Protein AF-A0AAV4F5L4-F1 (afdb_monomer_lite)

Structure (mmCIF, N/CA/C/O backbone):
data_AF-A0AAV4F5L4-F1
#
_entry.id   AF-A0AAV4F5L4-F1
#
loop_
_atom_site.group_PDB
_atom_site.id
_atom_site.type_symbol
_atom_site.label_atom_id
_atom_site.label_alt_id
_atom_site.label_comp_id
_atom_site.label_asym_id
_atom_site.label_entity_id
_atom_site.label_seq_id
_atom_site.pdbx_PDB_ins_code
_atom_site.Cartn_x
_atom_site.Cartn_y
_atom_site.Cartn_z
_atom_site.occupancy
_atom_site.B_iso_or_equiv
_atom_site.auth_seq_id
_atom_site.auth_comp_id
_atom_site.auth_asym_id
_atom_site.auth_atom_id
_atom_site.pdbx_PDB_model_num
ATOM 1 N N . MET A 1 1 ? -28.031 -5.847 2.861 1.00 38.91 1 MET A N 1
ATOM 2 C CA . MET A 1 1 ? -27.731 -5.201 4.158 1.00 38.91 1 MET A CA 1
ATOM 3 C C . MET A 1 1 ? -26.477 -4.358 3.972 1.00 38.91 1 MET A C 1
ATOM 5 O O . MET A 1 1 ? -25.444 -4.968 3.729 1.00 38.91 1 MET A O 1
ATOM 9 N N . PRO A 1 2 ? -26.534 -3.014 3.981 1.00 54.62 2 PRO A N 1
ATOM 10 C CA . PRO A 1 2 ? -25.336 -2.192 3.871 1.00 54.62 2 PRO A CA 1
ATOM 11 C C . PRO A 1 2 ? -24.873 -1.777 5.274 1.00 54.62 2 PRO A C 1
ATOM 13 O O . PRO A 1 2 ? -25.541 -0.998 5.952 1.00 54.62 2 PRO A O 1
ATOM 16 N N . PHE A 1 3 ? -23.743 -2.319 5.728 1.00 52.06 3 PHE A N 1
ATOM 17 C CA . PHE A 1 3 ? -23.048 -1.826 6.916 1.00 52.06 3 PHE A CA 1
ATOM 18 C C . PHE A 1 3 ? -22.203 -0.619 6.500 1.00 52.06 3 PHE A C 1
ATOM 20 O O . PHE A 1 3 ? -21.009 -0.743 6.250 1.00 52.06 3 PHE A O 1
ATOM 27 N N . CYS A 1 4 ? -22.836 0.549 6.374 1.00 54.75 4 CYS A N 1
ATOM 28 C CA . CYS A 1 4 ? -22.118 1.811 6.201 1.00 54.75 4 CYS A CA 1
ATOM 29 C C . CYS A 1 4 ? -21.548 2.252 7.554 1.00 54.75 4 CYS A C 1
ATOM 31 O O . CYS A 1 4 ? -22.043 3.191 8.174 1.00 54.75 4 CYS A O 1
ATOM 33 N N . THR A 1 5 ? -20.531 1.544 8.043 1.00 62.25 5 THR A N 1
ATOM 34 C CA . THR A 1 5 ? -19.684 2.067 9.114 1.00 62.25 5 THR A CA 1
ATOM 35 C C . THR A 1 5 ? -18.778 3.104 8.460 1.00 62.25 5 THR A C 1
ATOM 37 O O . THR A 1 5 ? -17.782 2.751 7.844 1.00 62.25 5 THR A O 1
ATOM 40 N N . GLU A 1 6 ? -19.161 4.379 8.480 1.00 66.75 6 GLU A N 1
ATOM 41 C CA . GLU A 1 6 ? -18.331 5.444 7.913 1.00 66.75 6 GLU A CA 1
ATOM 42 C C . GLU A 1 6 ? -17.139 5.694 8.845 1.00 66.75 6 GLU A C 1
ATOM 44 O O . GLU A 1 6 ? -17.236 6.413 9.837 1.00 66.75 6 GLU A O 1
ATOM 49 N N . CYS A 1 7 ? -16.016 5.035 8.558 1.00 76.56 7 CYS A N 1
ATOM 50 C CA . CYS A 1 7 ? -14.742 5.348 9.189 1.00 76.56 7 CYS A CA 1
ATOM 51 C C . CYS A 1 7 ? -14.044 6.478 8.434 1.00 76.56 7 CYS A C 1
ATOM 53 O O . CYS A 1 7 ? -14.134 6.586 7.209 1.00 76.56 7 CYS A O 1
ATOM 55 N N . GLN A 1 8 ? -13.313 7.322 9.169 1.00 83.00 8 GLN A N 1
ATOM 56 C CA . GLN A 1 8 ? -12.436 8.309 8.547 1.00 83.00 8 GLN A CA 1
ATOM 57 C C . GLN A 1 8 ? -11.442 7.592 7.621 1.00 83.00 8 GLN A C 1
ATOM 59 O O . GLN A 1 8 ? -10.989 6.489 7.931 1.00 83.00 8 GLN A O 1
ATOM 64 N N . ARG A 1 9 ? -11.095 8.222 6.488 1.00 81.19 9 ARG A N 1
ATOM 65 C CA . ARG A 1 9 ? -10.133 7.651 5.531 1.00 81.19 9 ARG A CA 1
ATOM 66 C C . ARG A 1 9 ? -8.873 7.184 6.255 1.00 81.19 9 ARG A C 1
ATOM 68 O O . ARG A 1 9 ? -8.315 7.920 7.070 1.00 81.19 9 ARG A O 1
ATOM 75 N N . GLY A 1 10 ? -8.441 5.971 5.933 1.00 85.75 10 GLY A N 1
ATOM 76 C CA . GLY A 1 10 ? -7.297 5.334 6.568 1.00 85.75 10 GLY A CA 1
ATOM 77 C C . GLY A 1 10 ? -7.622 4.517 7.817 1.00 85.75 10 GLY A C 1
ATOM 78 O O . GLY A 1 10 ? -6.679 4.006 8.415 1.00 85.75 10 GLY A O 1
ATOM 79 N N . LEU A 1 11 ? -8.892 4.361 8.216 1.00 89.06 11 LEU A N 1
ATOM 80 C CA . LEU A 1 11 ? -9.292 3.546 9.368 1.00 89.06 11 LEU A CA 1
ATOM 81 C C . LEU A 1 11 ? -10.389 2.526 9.019 1.00 89.06 11 LEU A C 1
ATOM 83 O O . LEU A 1 11 ? -11.241 2.786 8.174 1.00 89.06 11 LEU A O 1
ATOM 87 N N . TYR A 1 12 ? -10.389 1.387 9.712 1.00 90.00 12 TYR A N 1
ATOM 88 C CA . TYR A 1 12 ? -11.382 0.321 9.581 1.00 90.00 12 TYR A CA 1
ATOM 89 C C . TYR A 1 12 ? -11.593 -0.449 10.896 1.00 90.00 12 TYR A C 1
ATOM 91 O O . TYR A 1 12 ? -10.895 -0.250 11.897 1.00 90.00 12 TYR A O 1
ATOM 99 N N . GLY A 1 13 ? -12.573 -1.352 10.888 1.00 86.62 13 GLY A N 1
ATOM 100 C CA . GLY A 1 13 ? -12.878 -2.258 11.988 1.00 86.62 13 GLY A CA 1
ATOM 101 C C . GLY A 1 13 ? -13.785 -1.642 13.052 1.00 86.62 13 GLY A C 1
ATOM 102 O O . GLY A 1 13 ? -14.323 -0.541 12.910 1.00 86.62 13 GLY A O 1
ATOM 103 N N . VAL A 1 14 ? -13.977 -2.371 14.153 1.00 85.56 14 VAL A N 1
ATOM 104 C CA . VAL A 1 14 ? -14.830 -1.911 15.256 1.00 85.56 14 VAL A CA 1
ATOM 105 C C . VAL A 1 14 ? -14.252 -0.616 15.826 1.00 85.56 14 VAL A C 1
ATOM 107 O O . VAL A 1 14 ? -13.080 -0.559 16.205 1.00 85.56 14 VAL A O 1
ATOM 110 N N . ASN A 1 15 ? -15.087 0.426 15.882 1.00 84.81 15 ASN A N 1
ATOM 111 C CA . ASN A 1 15 ? -14.699 1.763 16.343 1.00 84.81 15 ASN A CA 1
ATOM 112 C C . ASN A 1 15 ? -13.620 2.464 15.489 1.00 84.81 15 ASN A C 1
ATOM 114 O O . ASN A 1 15 ? -13.014 3.416 15.969 1.00 84.81 15 ASN A O 1
ATOM 118 N N . CYS A 1 16 ? -13.365 2.023 14.248 1.00 86.56 16 CYS A N 1
ATOM 119 C CA . CYS A 1 16 ? -12.316 2.601 13.395 1.00 86.56 16 CYS A CA 1
ATOM 120 C C . CYS A 1 16 ? -10.938 2.598 14.084 1.00 86.56 16 CYS A C 1
ATOM 122 O O . CYS A 1 16 ? -10.160 3.539 13.961 1.00 86.56 16 CYS A O 1
ATOM 124 N N . SER A 1 17 ? -10.667 1.556 14.875 1.00 89.06 17 SER A N 1
ATOM 125 C CA . SER A 1 17 ? -9.451 1.433 15.688 1.00 89.06 17 SER A CA 1
ATOM 126 C C . SER A 1 17 ? -8.255 0.882 14.913 1.00 89.06 17 SER A C 1
ATOM 128 O O . SER A 1 17 ? -7.123 0.973 15.390 1.00 89.06 17 SER A O 1
ATOM 130 N N . GLN A 1 18 ? -8.484 0.318 13.725 1.00 90.00 18 GLN A N 1
ATOM 131 C CA . GLN A 1 18 ? -7.433 -0.252 12.891 1.00 90.00 18 GLN A CA 1
ATOM 132 C C . GLN A 1 18 ? -7.098 0.677 11.735 1.00 90.00 18 GLN A C 1
ATOM 134 O O . GLN A 1 18 ? -7.994 1.248 11.127 1.00 90.00 18 GLN A O 1
ATOM 139 N N . LEU A 1 19 ? -5.812 0.811 11.411 1.00 90.06 19 LEU A N 1
ATOM 140 C CA . LEU A 1 19 ? -5.371 1.609 10.271 1.00 90.06 19 LEU A CA 1
ATOM 141 C C . LEU A 1 19 ? -5.359 0.774 8.996 1.00 90.06 19 LEU A C 1
ATOM 143 O O . LEU A 1 19 ? -4.781 -0.313 8.982 1.00 90.06 19 LEU A O 1
ATOM 147 N N . CYS A 1 20 ? -5.912 1.326 7.915 1.00 90.38 20 CYS A N 1
ATOM 148 C CA . CYS A 1 20 ? -5.740 0.783 6.572 1.00 90.38 20 CYS A CA 1
ATOM 149 C C . CYS A 1 20 ? -4.248 0.614 6.256 1.00 90.38 20 CYS A C 1
ATOM 151 O O . CYS A 1 20 ? -3.396 1.379 6.724 1.00 90.38 20 CYS A O 1
ATOM 153 N N . SER A 1 21 ? -3.934 -0.359 5.404 1.00 90.81 21 SER A N 1
ATOM 154 C CA . SER A 1 21 ? -2.578 -0.520 4.888 1.00 90.81 21 SER A CA 1
ATOM 155 C C . SER A 1 21 ? -2.096 0.778 4.240 1.00 90.81 21 SER A C 1
ATOM 157 O O . SER A 1 21 ? -2.795 1.387 3.429 1.00 90.81 21 SER A O 1
ATOM 159 N N . LYS A 1 22 ? -0.861 1.185 4.553 1.00 89.88 22 LYS A N 1
ATOM 160 C CA . LYS A 1 22 ? -0.214 2.352 3.926 1.00 89.88 22 LYS A CA 1
ATOM 161 C C . LYS A 1 22 ? -0.071 2.184 2.405 1.00 89.88 22 LYS A C 1
ATOM 163 O O . LYS A 1 22 ? 0.147 3.161 1.694 1.00 89.88 22 LYS A O 1
ATOM 168 N N . TYR A 1 23 ? -0.180 0.948 1.923 1.00 91.62 23 TYR A N 1
ATOM 169 C CA . TYR A 1 23 ? -0.064 0.582 0.520 1.00 91.62 23 TYR A CA 1
ATOM 170 C C . TYR A 1 23 ? -1.414 0.488 -0.205 1.00 91.62 23 TYR A C 1
ATOM 172 O O . TYR A 1 23 ? -1.425 0.148 -1.388 1.00 91.62 23 TYR A O 1
ATOM 180 N N . CYS A 1 24 ? -2.538 0.800 0.455 1.00 91.94 24 CYS A N 1
ATOM 181 C CA . CYS A 1 24 ? -3.798 1.027 -0.250 1.00 91.94 24 CYS A CA 1
ATOM 182 C C . CYS A 1 24 ? -3.704 2.320 -1.082 1.00 91.94 24 CYS A C 1
ATOM 184 O O . CYS A 1 24 ? -3.195 3.343 -0.611 1.00 91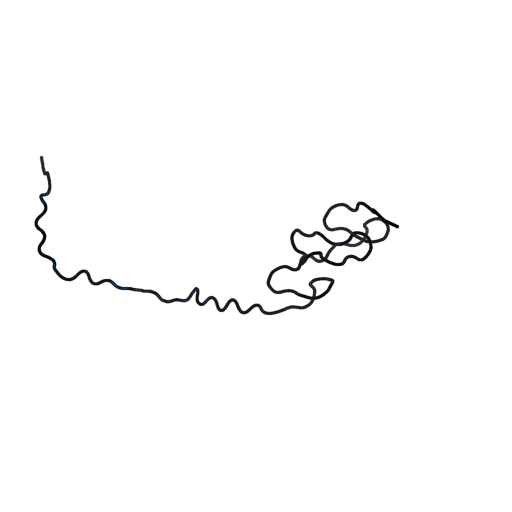.94 24 CYS A O 1
ATOM 186 N N . SER A 1 25 ? -4.269 2.311 -2.286 1.00 89.75 25 SER A N 1
ATOM 187 C CA . SER A 1 25 ? -4.473 3.518 -3.089 1.00 89.75 25 SER A CA 1
ATOM 188 C C . SER A 1 25 ? -5.325 4.532 -2.322 1.00 89.75 25 SER A C 1
ATOM 190 O O . SER A 1 25 ? -6.329 4.174 -1.704 1.00 89.75 25 SER A O 1
ATOM 192 N N . ASP A 1 26 ? -4.879 5.791 -2.307 1.00 84.81 26 ASP A N 1
ATOM 193 C CA . ASP A 1 26 ? -5.520 6.904 -1.588 1.00 84.81 26 ASP A CA 1
ATOM 194 C C . ASP A 1 26 ? -5.732 6.670 -0.076 1.00 84.81 26 ASP A C 1
ATOM 196 O O . ASP A 1 26 ? -6.498 7.392 0.566 1.00 84.81 26 ASP A O 1
ATOM 200 N N . ALA A 1 27 ? -5.054 5.670 0.509 1.00 84.06 27 ALA A N 1
ATOM 201 C CA . ALA A 1 27 ? -5.284 5.197 1.877 1.00 84.06 27 ALA A CA 1
ATOM 202 C C . AL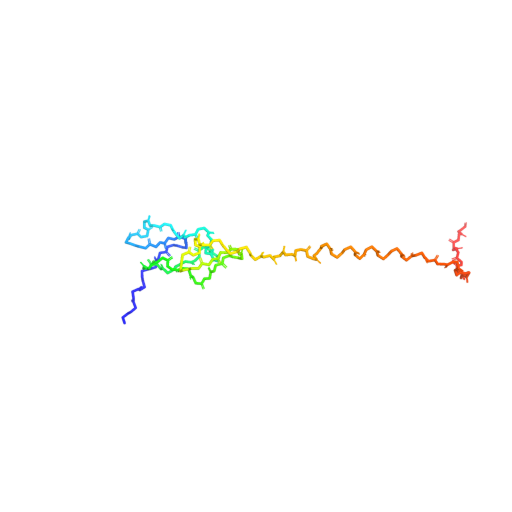A A 1 27 ? -6.763 4.851 2.163 1.00 84.06 27 ALA A C 1
ATOM 204 O O . ALA A 1 27 ? -7.236 4.979 3.296 1.00 84.06 27 ALA A O 1
ATOM 205 N N . VAL A 1 28 ? -7.505 4.423 1.136 1.00 84.31 28 VAL A N 1
ATOM 206 C CA . VAL A 1 28 ? -8.909 4.017 1.252 1.00 84.31 28 VAL A CA 1
ATOM 207 C C . VAL A 1 28 ? -8.990 2.497 1.331 1.00 84.31 28 VAL A C 1
ATOM 209 O O . VAL A 1 28 ? -8.533 1.783 0.436 1.00 84.31 28 VAL A O 1
ATOM 212 N N . CYS A 1 29 ? -9.609 2.006 2.398 1.00 89.12 29 CYS A N 1
ATOM 213 C CA . CYS A 1 29 ? -9.958 0.606 2.557 1.00 89.12 29 CYS A CA 1
ATOM 214 C C . CYS A 1 29 ? -11.403 0.464 3.034 1.00 89.12 29 CYS A C 1
ATOM 216 O O . CYS A 1 29 ? -12.010 1.420 3.521 1.00 89.12 29 CYS A O 1
ATOM 218 N N .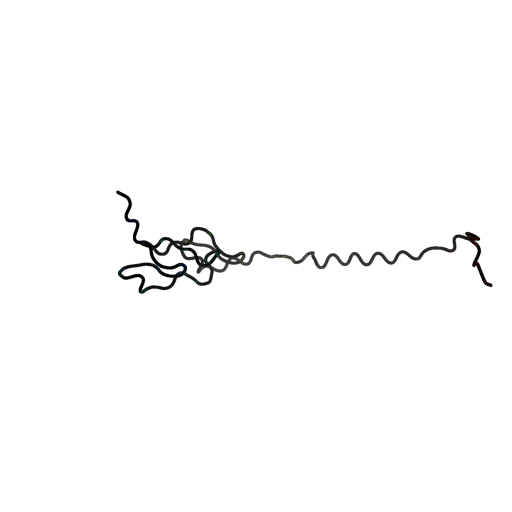 ASP A 1 30 ? -11.963 -0.724 2.848 1.00 88.56 30 ASP A N 1
ATOM 219 C CA . ASP A 1 30 ? -13.297 -1.067 3.307 1.00 88.56 30 ASP A CA 1
ATOM 220 C C . ASP A 1 30 ? -13.380 -0.934 4.833 1.00 88.56 30 ASP A C 1
ATOM 222 O O . ASP A 1 30 ? -12.600 -1.534 5.571 1.00 88.56 30 ASP A O 1
ATOM 226 N N . ALA A 1 31 ? -14.337 -0.149 5.321 1.00 84.75 31 ALA A N 1
ATOM 227 C CA . ALA A 1 31 ? -14.409 0.199 6.736 1.00 84.75 31 ALA A CA 1
ATOM 228 C C . ALA A 1 31 ? -14.750 -0.991 7.655 1.00 84.75 31 ALA A C 1
ATOM 230 O O . ALA A 1 31 ? -14.562 -0.902 8.870 1.00 84.75 31 ALA A O 1
ATOM 231 N N . VAL A 1 32 ? -15.234 -2.109 7.101 1.00 85.19 32 VAL A N 1
ATOM 232 C CA . VAL A 1 32 ? -15.590 -3.314 7.861 1.00 85.19 32 VAL A CA 1
ATOM 233 C C . VAL A 1 32 ? -14.461 -4.342 7.812 1.00 85.19 32 VAL A C 1
ATOM 235 O O . VAL A 1 32 ? -14.038 -4.846 8.851 1.00 85.19 32 VAL A O 1
ATOM 238 N N . THR A 1 33 ? -13.973 -4.646 6.613 1.00 86.38 33 THR A N 1
ATOM 239 C CA . THR A 1 33 ? -13.017 -5.730 6.343 1.00 86.38 33 THR A CA 1
ATOM 240 C C . THR A 1 33 ? -11.563 -5.266 6.290 1.00 86.38 33 THR A C 1
ATOM 242 O O . THR A 1 33 ? -10.663 -6.080 6.481 1.00 86.38 33 THR A O 1
ATOM 245 N N . GLY A 1 34 ? -11.318 -3.977 6.052 1.00 89.38 34 GLY A N 1
ATOM 246 C CA . GLY A 1 34 ? -9.979 -3.417 5.860 1.00 89.38 34 GLY A CA 1
ATOM 247 C C . GLY A 1 34 ? -9.388 -3.658 4.471 1.00 89.38 34 GLY A C 1
ATOM 248 O O . GLY A 1 34 ? -8.243 -3.279 4.232 1.00 89.38 34 GLY A O 1
ATOM 249 N N . ILE A 1 35 ? -10.150 -4.266 3.555 1.00 91.00 35 ILE A N 1
ATOM 250 C CA . ILE A 1 35 ? -9.700 -4.603 2.201 1.00 91.00 35 ILE A CA 1
ATOM 251 C C . ILE A 1 35 ? -9.516 -3.324 1.382 1.00 91.00 35 ILE A C 1
ATOM 253 O O . ILE A 1 35 ? -10.401 -2.468 1.334 1.00 91.00 35 ILE A O 1
ATOM 257 N N . CYS A 1 36 ? -8.363 -3.170 0.736 1.00 90.38 36 CYS A N 1
ATOM 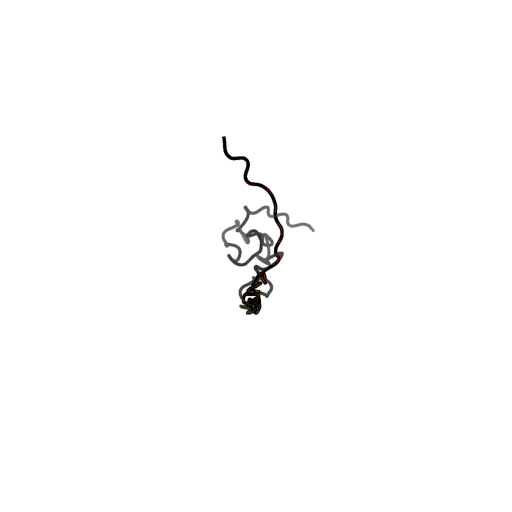258 C CA . CYS A 1 36 ? -8.087 -2.010 -0.104 1.00 90.38 36 CYS A CA 1
ATOM 259 C C . CYS A 1 36 ? -8.880 -2.096 -1.421 1.00 90.38 36 CYS A C 1
ATOM 261 O O . CYS A 1 36 ? -8.927 -3.145 -2.058 1.00 90.38 36 CYS A O 1
ATOM 263 N N . LEU A 1 37 ? -9.430 -0.971 -1.894 1.00 87.19 37 LEU A N 1
ATOM 264 C CA . LEU A 1 37 ? -10.066 -0.904 -3.225 1.00 87.19 37 LEU A CA 1
ATOM 265 C C . LEU A 1 37 ? -9.049 -1.006 -4.374 1.00 87.19 37 LEU A C 1
ATOM 267 O O . LEU A 1 37 ? -9.398 -1.335 -5.505 1.00 87.19 37 LEU A O 1
ATOM 271 N N . GLY A 1 38 ? -7.786 -0.706 -4.083 1.00 89.56 38 GLY A N 1
ATOM 272 C CA . GLY A 1 38 ? -6.665 -0.850 -4.995 1.00 89.56 38 GLY A CA 1
ATOM 273 C C . GLY A 1 38 ? -5.350 -0.725 -4.239 1.00 89.56 38 GLY A C 1
ATOM 274 O O . GLY A 1 38 ? -5.310 -0.157 -3.147 1.00 89.56 38 GLY A O 1
ATOM 275 N N . CYS A 1 39 ? -4.282 -1.256 -4.827 1.00 91.69 39 CYS A N 1
ATOM 276 C CA . CYS A 1 39 ? -2.943 -1.212 -4.255 1.00 91.69 39 CYS A CA 1
ATOM 277 C C . CYS A 1 39 ? -2.050 -0.218 -4.983 1.00 91.69 39 CYS A C 1
ATOM 279 O O . CYS A 1 39 ? -2.137 -0.049 -6.204 1.00 91.69 39 CYS A O 1
ATOM 281 N N . LEU A 1 40 ? -1.131 0.385 -4.229 1.00 90.25 40 LEU A N 1
ATOM 282 C CA . LEU A 1 40 ? -0.019 1.119 -4.809 1.00 90.25 40 LEU A CA 1
ATOM 283 C C . LEU A 1 40 ? 0.789 0.200 -5.728 1.00 90.25 40 LEU A C 1
ATOM 285 O O . LEU A 1 40 ? 0.963 -0.994 -5.471 1.00 90.25 40 LEU A O 1
ATOM 289 N N . LYS A 1 41 ? 1.332 0.784 -6.797 1.00 87.19 41 LYS A N 1
ATOM 290 C CA . LYS A 1 41 ? 2.222 0.077 -7.718 1.00 87.19 41 LYS A CA 1
ATOM 291 C C . LYS A 1 41 ? 3.388 -0.509 -6.923 1.00 87.19 41 LYS A C 1
ATOM 293 O O . LYS A 1 41 ? 4.121 0.234 -6.279 1.00 87.19 41 LYS A O 1
ATOM 298 N N . GLY A 1 42 ? 3.552 -1.824 -6.968 1.00 87.75 42 GLY A N 1
ATOM 299 C CA . GLY A 1 42 ? 4.534 -2.509 -6.128 1.00 87.75 42 GLY A CA 1
ATOM 300 C C . GLY A 1 42 ? 3.921 -3.477 -5.126 1.00 87.75 42 GLY A C 1
ATOM 301 O O . GLY A 1 42 ? 4.667 -4.218 -4.498 1.00 87.75 42 GLY A O 1
ATOM 302 N N . PHE A 1 43 ? 2.596 -3.456 -4.955 1.00 91.50 43 PHE A N 1
ATOM 303 C CA . PHE A 1 43 ? 1.897 -4.199 -3.911 1.00 91.50 43 PHE A CA 1
ATOM 304 C C . PHE A 1 43 ? 0.660 -4.924 -4.457 1.00 91.50 43 PHE A C 1
ATOM 306 O O . PHE A 1 43 ? 0.011 -4.424 -5.377 1.00 91.50 43 PHE A O 1
ATOM 313 N N . GLN A 1 44 ? 0.328 -6.087 -3.890 1.00 91.06 44 GLN A N 1
ATOM 314 C CA . GLN A 1 44 ? -0.905 -6.829 -4.171 1.00 91.06 44 GLN A CA 1
ATOM 315 C C . GLN A 1 44 ? -1.523 -7.474 -2.919 1.00 91.06 44 GLN A C 1
ATOM 317 O O . GLN A 1 44 ? -1.005 -7.343 -1.804 1.00 91.06 44 GLN A O 1
ATOM 322 N N . GLY A 1 45 ? -2.614 -8.208 -3.150 1.00 90.19 45 GLY A N 1
ATOM 323 C CA . GLY A 1 45 ? -3.396 -8.904 -2.135 1.00 90.19 45 GLY A CA 1
ATOM 324 C C . GLY A 1 45 ? -4.489 -8.004 -1.566 1.00 90.19 45 GLY A C 1
ATOM 325 O O . GLY A 1 45 ? -4.482 -6.793 -1.788 1.00 90.19 45 GLY A O 1
ATOM 326 N N . ASP A 1 46 ? -5.411 -8.581 -0.796 1.00 92.00 46 ASP A N 1
ATOM 327 C CA . ASP A 1 46 ? -6.577 -7.860 -0.256 1.00 92.00 46 ASP A CA 1
ATOM 328 C C . ASP A 1 46 ? -6.190 -6.663 0.635 1.00 92.00 46 ASP A C 1
ATOM 330 O O . ASP A 1 46 ? -6.913 -5.674 0.729 1.00 92.00 46 ASP A O 1
ATOM 334 N N . LEU A 1 47 ? -5.014 -6.727 1.268 1.00 91.00 47 LEU A N 1
ATOM 335 C CA . LEU A 1 47 ? -4.479 -5.685 2.153 1.00 91.00 47 LEU A CA 1
ATOM 336 C C . LEU A 1 47 ? -3.259 -4.953 1.565 1.00 91.00 47 LEU A C 1
ATOM 338 O O . LEU A 1 47 ? -2.620 -4.162 2.263 1.00 91.00 47 LEU A O 1
ATOM 342 N N . CYS A 1 48 ? -2.890 -5.218 0.307 1.00 91.81 48 CYS A N 1
ATOM 343 C CA . CYS A 1 48 ? -1.710 -4.626 -0.336 1.00 91.81 48 CYS A CA 1
ATOM 344 C C . CYS A 1 48 ? -0.398 -4.833 0.447 1.00 91.81 48 CYS A C 1
ATOM 346 O O . CYS A 1 48 ? 0.471 -3.965 0.458 1.00 91.81 48 CYS A O 1
ATOM 348 N N . LEU A 1 49 ? -0.266 -5.951 1.166 1.00 90.94 49 LEU A N 1
ATOM 349 C CA . LEU A 1 49 ? 0.914 -6.253 1.988 1.00 90.94 49 LEU A CA 1
ATOM 350 C C . LEU A 1 49 ? 1.948 -7.103 1.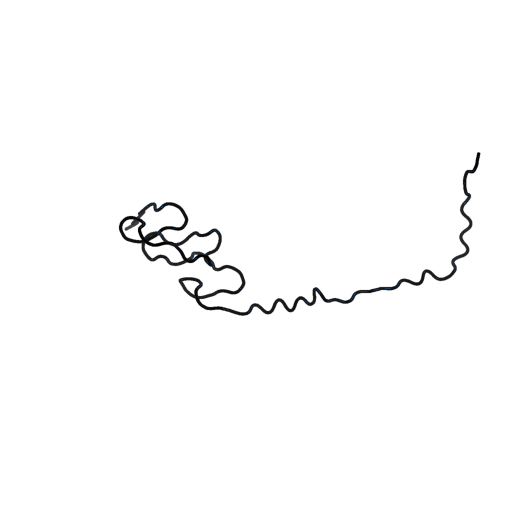244 1.00 90.94 49 LEU A C 1
ATOM 352 O O . LEU A 1 49 ? 3.083 -7.234 1.698 1.00 90.94 49 LEU A O 1
ATOM 356 N N . GLU A 1 50 ? 1.573 -7.675 0.103 1.00 91.50 50 GLU A N 1
ATOM 357 C CA . GLU A 1 50 ? 2.453 -8.523 -0.690 1.00 91.50 50 GLU A CA 1
ATOM 358 C C . GLU A 1 50 ? 3.213 -7.667 -1.700 1.00 91.50 50 GLU A C 1
ATOM 360 O O . GLU A 1 50 ? 2.604 -6.974 -2.510 1.00 91.50 50 GLU A O 1
ATOM 365 N N . ILE A 1 51 ? 4.545 -7.707 -1.674 1.00 86.12 51 ILE A N 1
ATOM 366 C CA . ILE A 1 51 ? 5.377 -6.921 -2.590 1.00 86.12 51 ILE A CA 1
ATOM 367 C C . ILE A 1 51 ? 5.402 -7.603 -3.961 1.00 86.12 51 ILE A C 1
ATOM 369 O O . ILE A 1 51 ? 5.929 -8.704 -4.112 1.00 86.12 51 ILE A O 1
ATOM 373 N N . VAL A 1 52 ? 4.901 -6.912 -4.980 1.00 78.19 52 VAL A N 1
ATOM 374 C CA . VAL A 1 52 ? 5.027 -7.287 -6.389 1.00 78.19 52 VAL A CA 1
ATOM 375 C C . VAL A 1 52 ? 5.971 -6.298 -7.027 1.00 78.19 52 VAL A 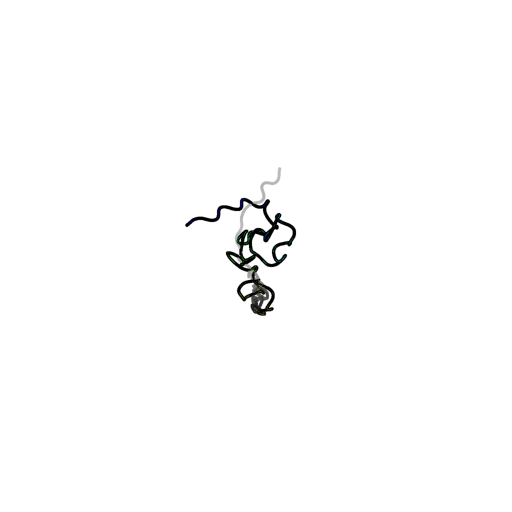C 1
ATOM 377 O O . VAL A 1 52 ? 5.581 -5.173 -7.314 1.00 78.19 52 VAL A O 1
ATOM 380 N N . VAL A 1 53 ? 7.223 -6.694 -7.245 1.00 70.44 53 VAL A N 1
ATOM 381 C CA . VAL A 1 53 ? 8.212 -5.874 -7.948 1.00 70.44 53 VAL A CA 1
ATOM 382 C C . VAL A 1 53 ? 7.703 -5.660 -9.369 1.00 70.44 53 VAL A C 1
ATOM 384 O O . VAL A 1 53 ? 7.990 -6.436 -10.278 1.00 70.44 53 VAL A O 1
ATOM 387 N N . VAL A 1 54 ? 6.897 -4.616 -9.568 1.00 62.75 54 VAL A N 1
ATOM 388 C CA . VAL A 1 54 ? 6.592 -4.098 -10.891 1.00 62.75 54 VAL A CA 1
ATOM 389 C C . VAL A 1 54 ? 7.928 -3.558 -11.301 1.00 62.75 54 VAL A C 1
ATOM 391 O O . VAL A 1 54 ? 8.327 -2.474 -10.883 1.00 62.75 54 VAL A O 1
ATOM 394 N N . VAL A 1 55 ? 8.660 -4.387 -12.029 1.00 57.62 55 VAL A N 1
ATOM 395 C CA . VAL A 1 55 ? 9.803 -3.989 -12.812 1.00 57.62 55 VAL A CA 1
ATOM 396 C C . VAL A 1 55 ? 9.234 -2.961 -13.789 1.00 57.62 55 VAL A C 1
ATOM 398 O O . VAL A 1 55 ? 8.999 -3.217 -14.962 1.00 57.62 55 VAL A O 1
ATOM 401 N N . VAL A 1 56 ? 9.057 -1.733 -13.296 1.00 56.09 56 VAL A N 1
ATOM 402 C CA . VAL A 1 56 ? 9.651 -0.574 -13.921 1.00 56.09 56 VAL A CA 1
ATOM 403 C C . VAL A 1 56 ? 11.129 -0.927 -14.031 1.00 56.09 56 VAL A C 1
ATOM 405 O O . VAL A 1 56 ? 11.988 -0.402 -13.331 1.00 56.09 56 VAL A O 1
ATOM 408 N N . VAL A 1 57 ? 11.438 -1.828 -14.973 1.00 50.81 57 VAL A N 1
ATOM 409 C CA . VAL A 1 57 ? 12.470 -1.520 -15.931 1.00 50.81 57 VAL A CA 1
ATOM 410 C C . VAL A 1 57 ? 12.076 -0.135 -16.391 1.00 50.81 57 VAL A C 1
ATOM 412 O O . VAL A 1 57 ? 11.260 0.064 -17.287 1.00 50.81 57 VAL A O 1
ATOM 415 N N . VAL A 1 58 ? 12.603 0.834 -15.654 1.00 55.09 58 VAL A N 1
ATOM 416 C CA . VAL A 1 58 ? 12.991 2.118 -16.154 1.00 55.09 58 VAL A CA 1
ATOM 417 C C . VAL A 1 58 ? 13.922 1.802 -17.326 1.00 55.09 58 VAL A C 1
ATOM 419 O O . VAL A 1 58 ? 15.113 2.059 -17.302 1.00 55.09 58 VAL A O 1
ATOM 422 N N . VAL A 1 59 ? 13.342 1.298 -18.421 1.00 51.31 59 VAL A N 1
ATOM 423 C CA . VAL A 1 59 ? 13.788 1.614 -19.770 1.00 51.31 59 VAL A CA 1
ATOM 424 C C . VAL A 1 59 ? 13.415 3.081 -20.059 1.00 51.31 59 VAL A C 1
ATOM 426 O O . VAL A 1 59 ? 13.283 3.500 -21.193 1.00 51.31 59 VAL A O 1
ATOM 429 N N . GLU A 1 60 ? 13.252 3.889 -19.009 1.00 53.28 60 GLU A N 1
ATOM 430 C CA . GLU A 1 60 ? 13.579 5.308 -18.941 1.00 53.28 60 GLU A CA 1
ATOM 431 C C . GLU A 1 60 ? 15.101 5.522 -18.854 1.00 53.28 60 GLU A C 1
ATOM 433 O O . GLU A 1 60 ? 15.578 6.644 -18.927 1.00 53.28 60 GLU A O 1
ATOM 438 N N . VAL A 1 61 ? 15.895 4.446 -18.793 1.00 54.50 61 VAL A N 1
ATOM 439 C CA . VAL A 1 61 ? 17.245 4.424 -19.367 1.00 54.50 61 VAL A CA 1
ATOM 440 C C . VAL A 1 61 ? 17.146 3.980 -20.832 1.00 54.50 61 VAL A C 1
ATOM 442 O O . VAL A 1 61 ? 17.890 3.127 -21.307 1.00 54.50 61 VAL A O 1
ATOM 445 N N . ALA A 1 62 ? 16.213 4.562 -21.590 1.00 53.56 62 ALA A N 1
ATOM 446 C CA . ALA A 1 62 ? 16.468 4.756 -23.003 1.00 53.56 62 ALA A CA 1
ATOM 447 C C . ALA A 1 62 ? 17.525 5.855 -23.054 1.00 53.56 62 ALA A C 1
ATOM 449 O O . ALA A 1 62 ? 17.218 7.045 -23.045 1.00 53.56 62 ALA A O 1
ATOM 450 N N . THR A 1 63 ? 18.790 5.450 -23.060 1.00 59.94 63 THR A N 1
ATOM 451 C CA . THR A 1 63 ? 19.888 6.265 -23.568 1.00 59.94 63 THR A CA 1
ATOM 452 C C . THR A 1 63 ? 19.587 6.620 -25.027 1.00 59.94 63 THR A C 1
ATOM 454 O O . THR A 1 63 ? 20.202 6.095 -25.946 1.00 59.94 63 THR A O 1
ATOM 457 N N . ALA A 1 64 ? 18.624 7.507 -25.267 1.00 59.19 64 ALA A N 1
ATOM 458 C CA . ALA A 1 64 ? 18.425 8.200 -26.526 1.00 59.19 64 ALA A CA 1
ATOM 459 C C . ALA A 1 64 ? 19.272 9.473 -26.483 1.00 59.19 64 ALA A C 1
ATOM 461 O O . ALA A 1 64 ? 18.803 10.587 -26.709 1.00 59.19 64 ALA A O 1
ATOM 462 N N . VAL A 1 65 ? 20.556 9.292 -26.168 1.00 55.94 65 VAL A N 1
ATOM 463 C CA . VAL A 1 65 ? 21.578 10.247 -26.563 1.00 55.94 65 VAL A CA 1
ATOM 464 C C . VAL A 1 65 ? 21.633 10.167 -28.087 1.00 55.94 65 VAL A C 1
ATOM 466 O O . VAL A 1 65 ? 22.391 9.395 -28.665 1.00 55.94 65 VAL A O 1
ATOM 469 N N . ALA A 1 66 ? 20.773 10.933 -28.750 1.00 57.34 66 ALA A N 1
ATOM 470 C CA . ALA A 1 66 ? 20.942 11.263 -30.149 1.00 57.34 66 ALA A CA 1
ATOM 471 C C . ALA A 1 66 ? 21.851 12.494 -30.193 1.00 57.34 66 ALA A C 1
ATOM 473 O O . ALA A 1 66 ? 21.383 13.631 -30.161 1.00 57.34 66 ALA A O 1
ATOM 474 N N . VAL A 1 67 ? 23.170 12.274 -30.221 1.00 58.78 67 VAL A N 1
ATOM 475 C CA . VAL A 1 67 ? 24.096 13.321 -30.664 1.00 58.78 67 VAL A CA 1
ATOM 476 C C . VAL A 1 67 ? 23.793 13.559 -32.139 1.00 58.78 67 VAL A C 1
ATOM 478 O O . VAL A 1 67 ? 24.298 12.856 -33.013 1.00 58.78 67 VAL A O 1
ATOM 481 N N . VAL A 1 68 ? 22.937 14.536 -32.427 1.00 61.91 68 VAL A N 1
ATOM 482 C CA . VAL A 1 68 ? 22.843 15.097 -33.770 1.00 61.91 68 VAL A CA 1
ATOM 483 C C . VAL A 1 68 ? 24.071 15.979 -33.933 1.00 61.91 68 VAL A C 1
ATOM 485 O O . VAL A 1 68 ? 24.106 17.120 -33.479 1.00 61.91 68 VAL A O 1
ATOM 488 N N . ILE A 1 69 ? 25.115 15.433 -34.554 1.00 65.31 69 ILE A N 1
ATOM 489 C CA . ILE A 1 69 ? 26.168 16.263 -35.127 1.00 65.31 69 ILE A CA 1
ATOM 490 C C . ILE A 1 69 ? 25.492 16.974 -36.302 1.00 65.31 69 ILE A C 1
ATOM 492 O O . ILE A 1 69 ? 25.302 16.373 -37.359 1.00 65.31 69 ILE A O 1
ATOM 496 N N . CYS A 1 70 ? 25.042 18.218 -36.107 1.00 64.25 70 CYS A N 1
ATOM 497 C CA . CYS A 1 70 ? 24.617 19.057 -37.221 1.00 64.25 70 CYS A CA 1
ATOM 498 C C . CYS A 1 70 ? 25.840 19.252 -38.119 1.00 64.25 70 CYS A C 1
ATOM 500 O O . CYS A 1 70 ? 26.731 20.046 -37.821 1.00 64.25 70 CYS A O 1
ATOM 502 N N . GLY A 1 71 ? 25.906 18.451 -39.183 1.00 63.06 71 GLY A N 1
ATOM 503 C CA . GLY A 1 71 ? 26.867 18.619 -40.256 1.00 63.06 71 GLY A CA 1
ATOM 504 C C . GLY A 1 71 ? 26.764 20.030 -40.821 1.00 63.06 71 GLY A C 1
ATOM 505 O O . GLY A 1 71 ? 25.680 20.610 -40.866 1.00 63.06 71 GLY A O 1
ATOM 506 N N . ASN A 1 72 ? 27.916 20.565 -41.227 1.00 65.31 72 ASN A N 1
ATOM 507 C CA . ASN A 1 72 ? 28.082 21.871 -41.853 1.00 65.31 72 ASN A CA 1
ATOM 508 C C . ASN A 1 72 ? 27.105 22.068 -43.023 1.00 65.31 72 ASN A C 1
ATOM 510 O O . ASN A 1 72 ? 27.411 21.757 -44.173 1.00 65.31 72 ASN A O 1
ATOM 514 N N . GLY A 1 73 ? 25.936 22.623 -42.720 1.00 59.62 73 GLY A N 1
ATOM 515 C CA . GLY A 1 73 ? 25.065 23.276 -43.676 1.00 59.62 73 GLY A CA 1
ATOM 516 C C . GLY A 1 73 ? 25.467 24.738 -43.734 1.00 59.62 73 GLY A C 1
ATOM 517 O O . GLY A 1 73 ? 25.197 25.498 -42.809 1.00 59.62 73 GLY A O 1
ATOM 518 N N . ASN A 1 74 ? 26.134 25.134 -44.816 1.00 64.88 74 ASN A N 1
ATOM 519 C CA . ASN A 1 74 ? 26.258 26.539 -45.167 1.00 64.88 74 ASN A CA 1
ATOM 520 C C . ASN A 1 74 ? 24.836 27.076 -45.395 1.00 64.88 74 ASN A C 1
ATOM 522 O O . ASN A 1 74 ? 24.172 26.724 -46.368 1.00 64.88 74 ASN A O 1
ATOM 526 N N . SER A 1 75 ? 24.329 27.847 -44.441 1.00 64.00 75 SER A N 1
ATOM 527 C CA . SER A 1 75 ? 23.069 28.573 -44.546 1.00 64.00 75 SER A CA 1
ATOM 528 C C . SER A 1 75 ? 23.321 29.966 -44.003 1.00 64.00 75 SER A C 1
ATOM 530 O O . SER A 1 75 ? 23.294 30.223 -42.802 1.00 64.00 75 SER A O 1
ATOM 532 N N . SER A 1 76 ? 23.676 30.846 -44.931 1.00 70.88 76 SER A N 1
ATOM 533 C CA . SER A 1 76 ? 23.806 32.276 -44.723 1.00 70.88 76 SER A CA 1
ATOM 534 C C . SER A 1 76 ? 22.459 32.839 -44.269 1.00 70.88 76 SER A C 1
ATOM 536 O O . SER A 1 76 ? 21.511 32.819 -45.045 1.00 70.88 76 SER A O 1
ATOM 538 N N . SER A 1 77 ? 22.389 33.356 -43.042 1.00 66.75 77 SER A N 1
ATOM 539 C CA . SER A 1 77 ? 21.263 34.162 -42.555 1.00 66.75 77 SER A CA 1
ATOM 540 C C . SER A 1 77 ? 21.772 35.204 -41.556 1.00 66.75 77 SER A C 1
ATOM 542 O O . SER A 1 77 ? 21.832 34.977 -40.353 1.00 66.75 77 SER A O 1
ATOM 544 N N . SER A 1 78 ? 22.216 36.319 -42.132 1.00 64.75 78 SER A N 1
ATOM 545 C CA . SER A 1 78 ? 22.200 37.707 -41.654 1.00 64.75 78 SER A CA 1
ATOM 546 C C . SER A 1 78 ? 22.056 37.966 -40.145 1.00 64.75 78 SER A C 1
ATOM 548 O O . SER A 1 78 ? 20.951 37.977 -39.607 1.00 64.75 78 SER A O 1
ATOM 550 N N . THR A 1 79 ? 23.157 38.334 -39.487 1.00 64.81 79 THR A N 1
ATOM 551 C CA . THR A 1 79 ? 23.122 39.098 -38.233 1.00 64.81 79 THR A CA 1
ATOM 552 C C . THR A 1 79 ? 22.747 40.545 -38.537 1.00 64.81 79 THR A C 1
ATOM 554 O O . THR A 1 79 ? 23.475 41.250 -39.235 1.00 64.81 79 THR A O 1
ATOM 557 N N . SER A 1 80 ? 21.616 41.006 -38.009 1.00 66.56 80 SER A N 1
ATOM 558 C CA . SER A 1 80 ? 21.360 42.436 -37.843 1.00 66.56 80 SER A CA 1
ATOM 559 C C . SER A 1 80 ? 22.316 42.949 -36.766 1.00 66.56 80 SER A C 1
ATOM 561 O O . SER A 1 80 ? 22.179 42.597 -35.596 1.00 66.56 80 SER A O 1
ATOM 563 N N . SER A 1 81 ? 23.309 43.735 -37.160 1.00 71.06 81 SER A N 1
ATOM 564 C CA . SER A 1 81 ? 24.186 44.465 -36.246 1.00 71.06 81 SER A CA 1
ATOM 565 C C . SER A 1 81 ? 24.041 45.945 -36.574 1.00 71.06 81 SER A C 1
ATOM 567 O O . SER A 1 81 ? 24.201 46.324 -37.734 1.00 71.06 81 SER A O 1
ATOM 569 N N . SER A 1 82 ? 23.640 46.726 -35.570 1.00 62.12 82 SER A N 1
ATOM 570 C CA . SER A 1 82 ? 23.601 48.191 -35.593 1.00 62.12 82 SER A CA 1
ATOM 571 C C . SER A 1 82 ? 24.981 48.796 -35.814 1.00 62.12 82 SER A C 1
ATOM 573 O O . SER A 1 82 ? 25.963 48.185 -35.332 1.00 62.12 82 SER A O 1
#

Organism: NCBI:txid1093978

Sequence (82 aa):
MPFCTECQRGLYGVNCSQLCSKYCSDAVCDAVTGICLGCLKGFQGDLCLEIVVVVVVVVEVATAVAVVICGNGNSSSSTSSS

Radius of gyration: 27.01 Å; chains: 1; bounding box: 56×57×62 Å

pLDDT: mean 75.73, std 14.8, range [38.91, 92.0]

Foldseek 3Di:
DDPPPPADQQFADDVSPDGQAPQAVVSHADRHPSFHPDGHPQADDRRRPHGDPPPPPCCCPPPPPPPPPPPDDPDDDDDPDD

Secondary structure (DSSP, 8-state):
------PPTTEESGGG-EEPPTTBGGG-B-TTT--BSSB-TTEESTTS-EE-------TT----------------------